Protein AF-A0A2V6R561-F1 (afdb_monomer_lite)

Radius of gyration: 13.4 Å; chains: 1; bounding box: 39×26×32 Å

Sequence (97 aa):
LRRFAAYVERHWGLRGRLPALRDSRRQPQISAARMWLCVFAVFVVRLRSFRALEQALRRLPGWRAWLGPGRLPSADTLGRALAGTALPALRALVLTR

Secondary structure (DSSP, 8-state):
-HHHHHHHHHHH-HHHHGGG---S-SS-SS-HHHHHHHHHHHHHTT-S-HHHHHHHHHH-HHHHHHH-SSPPPPHHHHHHHHHTS-HHHHHHHHH--

Structure (mmCIF, N/CA/C/O backbone):
data_AF-A0A2V6R561-F1
#
_entry.id   AF-A0A2V6R561-F1
#
loop_
_atom_site.group_PDB
_atom_site.id
_atom_site.type_symbol
_atom_site.label_atom_id
_atom_site.label_alt_id
_atom_site.label_comp_id
_atom_site.label_asym_id
_atom_site.label_entity_id
_atom_site.label_seq_id
_atom_site.pdbx_PDB_ins_code
_atom_site.Cartn_x
_atom_site.Cartn_y
_atom_site.Cartn_z
_atom_site.occupancy
_atom_site.B_iso_or_equiv
_atom_site.auth_seq_id
_atom_site.auth_comp_id
_atom_site.auth_asym_id
_atom_site.auth_atom_id
_atom_site.pdbx_PDB_model_num
ATOM 1 N N . LEU A 1 1 ? 5.924 -5.570 -10.964 1.00 72.56 1 LEU A N 1
ATOM 2 C CA . LEU A 1 1 ? 5.278 -4.374 -10.371 1.00 72.56 1 LEU A CA 1
ATOM 3 C C . LEU A 1 1 ? 5.152 -3.201 -11.347 1.00 72.56 1 LEU A C 1
ATOM 5 O O . LEU A 1 1 ? 4.030 -2.832 -11.635 1.00 72.56 1 LEU A O 1
ATOM 9 N N . ARG A 1 2 ? 6.243 -2.643 -11.904 1.00 75.81 2 ARG A N 1
ATOM 10 C CA . ARG A 1 2 ? 6.206 -1.399 -12.715 1.00 75.81 2 ARG A CA 1
ATOM 11 C C . ARG A 1 2 ? 5.224 -1.411 -13.901 1.00 75.81 2 ARG A C 1
ATOM 13 O O . ARG A 1 2 ? 4.492 -0.449 -14.080 1.00 75.81 2 ARG A O 1
ATOM 20 N N . ARG A 1 3 ? 5.185 -2.492 -14.691 1.00 82.44 3 ARG A N 1
ATOM 21 C CA . ARG A 1 3 ? 4.247 -2.621 -15.827 1.00 82.44 3 ARG A CA 1
ATOM 22 C C . ARG A 1 3 ? 2.789 -2.679 -15.369 1.00 82.44 3 ARG A C 1
ATOM 24 O O . ARG A 1 3 ? 1.950 -1.971 -15.902 1.00 82.44 3 ARG A O 1
ATOM 31 N N . PHE A 1 4 ? 2.513 -3.474 -14.339 1.00 80.44 4 PHE A N 1
ATOM 32 C CA . PHE A 1 4 ? 1.177 -3.585 -13.760 1.00 80.44 4 PHE A CA 1
ATOM 33 C C . PHE A 1 4 ? 0.720 -2.276 -13.102 1.00 80.44 4 PHE A C 1
ATOM 35 O O . PHE A 1 4 ? -0.401 -1.841 -13.301 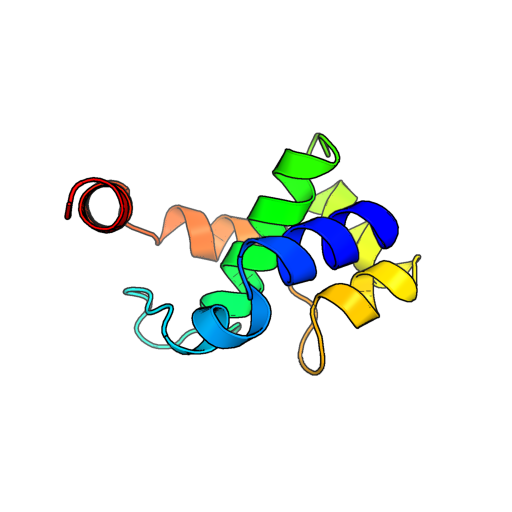1.00 80.44 4 PHE A O 1
ATOM 42 N N . ALA A 1 5 ? 1.614 -1.609 -12.380 1.00 77.62 5 ALA A N 1
ATOM 43 C CA . ALA A 1 5 ? 1.417 -0.275 -11.831 1.00 77.62 5 ALA A CA 1
ATOM 44 C C . ALA A 1 5 ? 0.995 0.738 -12.906 1.00 77.62 5 ALA A C 1
ATOM 46 O O . ALA A 1 5 ? 0.000 1.432 -12.736 1.00 77.62 5 ALA A O 1
ATOM 47 N N . ALA A 1 6 ? 1.723 0.780 -14.025 1.00 83.00 6 ALA A N 1
ATOM 48 C CA . ALA A 1 6 ? 1.393 1.644 -15.154 1.00 83.00 6 ALA A CA 1
ATOM 49 C C . ALA A 1 6 ? 0.053 1.268 -15.802 1.00 83.00 6 ALA A C 1
ATOM 51 O O . ALA A 1 6 ? -0.722 2.149 -16.153 1.00 83.00 6 ALA A O 1
ATOM 52 N N . TYR A 1 7 ? -0.240 -0.029 -15.924 1.00 85.00 7 TYR A N 1
ATOM 53 C CA . TYR A 1 7 ? -1.528 -0.516 -16.415 1.00 85.00 7 TYR A CA 1
ATOM 54 C C . TYR A 1 7 ? -2.682 -0.067 -15.512 1.00 85.00 7 TYR A C 1
ATOM 56 O O . TYR A 1 7 ? -3.667 0.487 -15.994 1.00 85.00 7 TYR A O 1
ATOM 64 N N . VAL A 1 8 ? -2.538 -0.244 -14.198 1.00 81.19 8 VAL A N 1
ATOM 65 C CA . VAL A 1 8 ? -3.575 0.134 -13.239 1.00 81.19 8 VAL A CA 1
ATOM 66 C C . VAL A 1 8 ? -3.784 1.645 -13.208 1.00 81.19 8 VAL A C 1
ATOM 68 O O . VAL A 1 8 ? -4.918 2.117 -13.175 1.00 81.19 8 VAL A O 1
ATOM 71 N N . GLU A 1 9 ? -2.698 2.410 -13.273 1.00 85.06 9 GLU A N 1
ATOM 72 C CA . GLU A 1 9 ? -2.786 3.862 -13.369 1.00 85.06 9 GLU A CA 1
ATOM 73 C C . GLU A 1 9 ? -3.494 4.294 -14.657 1.00 85.06 9 GLU A C 1
ATOM 75 O O . GLU A 1 9 ? -4.412 5.105 -14.603 1.00 85.06 9 GLU A O 1
ATOM 80 N N . ARG A 1 10 ? -3.143 3.691 -15.800 1.00 87.19 10 ARG A N 1
ATOM 81 C CA . ARG A 1 10 ? -3.744 4.006 -17.102 1.00 87.19 10 ARG A CA 1
ATOM 82 C C . ARG A 1 10 ? -5.247 3.738 -17.142 1.00 87.19 10 ARG A C 1
ATOM 84 O O . ARG A 1 10 ? -5.975 4.519 -17.741 1.00 87.19 10 ARG A O 1
ATOM 91 N N . HIS A 1 11 ? -5.701 2.631 -16.560 1.00 84.81 11 HIS A N 1
ATOM 92 C CA . HIS A 1 11 ? -7.099 2.209 -16.677 1.00 84.81 11 HIS A CA 1
ATOM 93 C C . HIS A 1 11 ? -8.007 2.729 -15.560 1.00 84.81 11 HIS A C 1
ATOM 95 O O . HIS A 1 11 ? -9.199 2.902 -15.794 1.00 84.81 11 HIS A O 1
ATOM 101 N N . TRP A 1 12 ? -7.474 2.994 -14.364 1.00 80.06 12 TRP A N 1
ATOM 102 C CA . TRP A 1 12 ? -8.296 3.380 -13.209 1.00 80.06 12 TRP A CA 1
ATOM 103 C C . TRP A 1 12 ? -7.887 4.698 -12.546 1.00 80.06 12 TRP A C 1
ATOM 105 O O . TRP A 1 12 ? -8.577 5.123 -11.617 1.00 80.06 12 TRP A O 1
ATOM 115 N N . GLY A 1 13 ? -6.798 5.347 -12.980 1.00 82.31 13 GLY A N 1
ATOM 116 C CA . GLY A 1 13 ? -6.310 6.590 -12.365 1.00 82.31 13 GLY A CA 1
ATOM 117 C C . GLY A 1 13 ? -6.061 6.425 -10.866 1.00 82.31 13 GLY A C 1
ATOM 118 O O . GLY A 1 13 ? -6.451 7.272 -10.058 1.00 82.31 13 GLY A O 1
ATOM 119 N N . LEU A 1 14 ? -5.524 5.261 -10.481 1.00 78.50 14 LEU A N 1
ATOM 120 C CA . LEU A 1 14 ? -5.508 4.793 -9.099 1.00 78.50 14 LEU A CA 1
ATOM 121 C C . LEU A 1 14 ? -4.865 5.818 -8.162 1.00 78.50 14 LEU A C 1
ATOM 123 O O . LEU A 1 14 ? -5.433 6.102 -7.107 1.00 78.50 14 LEU A O 1
ATOM 127 N N . ARG A 1 15 ? -3.727 6.415 -8.539 1.00 80.38 15 ARG A N 1
ATOM 128 C CA . ARG A 1 15 ? -3.025 7.394 -7.697 1.00 80.38 15 ARG A CA 1
ATOM 129 C C . ARG A 1 15 ? -3.866 8.614 -7.356 1.00 80.38 15 ARG A C 1
ATOM 131 O O . ARG A 1 15 ? -3.758 9.091 -6.231 1.00 80.38 15 ARG A O 1
ATOM 138 N N . GLY A 1 16 ? -4.722 9.076 -8.266 1.00 79.56 16 GLY A N 1
ATOM 139 C CA . GLY A 1 16 ? -5.631 10.196 -8.009 1.00 79.56 16 GLY A CA 1
ATOM 140 C C . GLY A 1 16 ? -6.722 9.873 -6.983 1.00 79.56 16 GLY A C 1
ATOM 141 O O . GLY A 1 16 ? -7.212 10.766 -6.301 1.00 79.56 16 GLY A O 1
ATOM 142 N N . ARG A 1 17 ? -7.073 8.591 -6.822 1.00 80.38 17 ARG A N 1
ATOM 143 C CA . ARG A 1 17 ? -8.131 8.132 -5.903 1.00 80.38 17 ARG A CA 1
ATOM 144 C C . ARG A 1 17 ? -7.617 7.793 -4.507 1.00 80.38 17 ARG A C 1
ATOM 146 O O . ARG A 1 17 ? -8.367 7.870 -3.538 1.00 80.38 17 ARG A O 1
ATOM 153 N N . LEU A 1 18 ? -6.338 7.441 -4.386 1.00 81.06 18 LEU A N 1
ATOM 154 C CA . LEU A 1 18 ? -5.727 7.057 -3.112 1.00 81.06 18 LEU A CA 1
ATOM 155 C C . LEU A 1 18 ? -5.864 8.108 -1.989 1.00 81.06 18 LEU A C 1
ATOM 157 O O . LEU A 1 18 ? -6.114 7.690 -0.861 1.00 81.06 18 LEU A O 1
ATOM 161 N N . PRO A 1 19 ? -5.737 9.431 -2.223 1.00 80.19 19 PRO A N 1
ATOM 162 C CA . PRO A 1 19 ? -5.878 10.433 -1.161 1.00 80.19 19 PRO A CA 1
ATOM 163 C C . PRO A 1 19 ? -7.268 10.470 -0.514 1.00 80.19 19 PRO A C 1
ATOM 165 O O . PRO A 1 19 ? -7.387 10.867 0.642 1.00 80.19 19 PRO A O 1
ATOM 168 N N . ALA A 1 20 ? -8.308 10.039 -1.234 1.00 78.25 20 ALA A N 1
ATOM 169 C CA . ALA A 1 20 ? -9.675 9.988 -0.721 1.00 78.25 20 ALA A CA 1
ATOM 170 C C . ALA A 1 20 ? -9.926 8.775 0.194 1.00 78.25 20 ALA A C 1
ATOM 172 O O . ALA A 1 20 ? -10.938 8.742 0.896 1.00 78.25 20 ALA A O 1
ATOM 173 N N . LEU A 1 21 ? -9.017 7.789 0.219 1.00 77.25 21 LEU A N 1
ATOM 174 C CA . LEU A 1 21 ? -9.133 6.642 1.116 1.00 77.25 21 LEU A CA 1
ATOM 175 C C . LEU A 1 21 ? -9.039 7.110 2.565 1.00 77.25 21 LEU A C 1
ATOM 177 O O . LEU A 1 21 ? -7.995 7.579 3.027 1.00 77.25 21 LEU A O 1
ATOM 181 N N . ARG A 1 22 ? -10.133 6.913 3.293 1.00 73.56 22 ARG A N 1
ATOM 182 C CA . ARG A 1 22 ? -10.178 7.064 4.742 1.00 73.56 22 ARG A CA 1
ATOM 183 C C . ARG A 1 22 ? -10.204 5.701 5.399 1.00 73.56 22 ARG A C 1
ATOM 185 O O . ARG A 1 22 ? -10.698 4.727 4.844 1.00 73.56 22 ARG A O 1
ATOM 192 N N . ASP A 1 23 ? -9.639 5.659 6.588 1.00 73.62 23 ASP A N 1
ATOM 193 C CA . ASP A 1 23 ? -9.621 4.483 7.434 1.00 73.62 23 ASP A CA 1
ATOM 194 C C . ASP A 1 23 ? -9.967 4.916 8.860 1.00 73.62 23 ASP A C 1
ATOM 196 O O . ASP A 1 23 ? -9.699 6.055 9.245 1.00 73.62 23 ASP A O 1
ATOM 200 N N . SER A 1 24 ? -10.595 4.031 9.631 1.00 73.62 24 SER A N 1
ATOM 201 C CA . SER A 1 24 ? -11.132 4.334 10.962 1.00 73.62 24 SER A CA 1
ATOM 202 C C . SER A 1 24 ? -10.062 4.481 12.051 1.00 73.62 24 SER A C 1
ATOM 204 O O . SER A 1 24 ? -10.388 4.801 13.195 1.00 73.62 24 SER A O 1
ATOM 206 N N . ARG A 1 25 ? -8.777 4.249 11.739 1.00 76.69 25 ARG A N 1
ATOM 207 C CA . ARG A 1 25 ? -7.674 4.433 12.692 1.00 76.69 25 ARG A CA 1
ATOM 208 C C . ARG A 1 25 ? -7.591 5.891 13.153 1.00 76.69 25 ARG A C 1
ATOM 210 O O . ARG A 1 25 ? -7.383 6.803 12.361 1.00 76.69 25 ARG A O 1
ATOM 217 N N . ARG A 1 26 ? -7.668 6.085 14.472 1.00 71.00 26 ARG A N 1
ATOM 218 C CA . ARG A 1 26 ? -7.715 7.402 15.131 1.00 71.00 26 ARG A CA 1
ATOM 219 C C . ARG A 1 26 ? -6.428 8.227 14.974 1.00 71.00 26 ARG A C 1
ATOM 221 O O . ARG A 1 26 ? -6.501 9.444 14.888 1.00 71.00 26 ARG A O 1
ATOM 228 N N . GLN A 1 27 ? -5.260 7.578 14.937 1.00 70.88 27 GLN A N 1
ATOM 229 C CA . GLN A 1 27 ? -3.945 8.216 14.741 1.00 70.88 27 GLN A CA 1
ATOM 230 C C . GLN A 1 27 ? -3.032 7.314 13.889 1.00 70.88 27 GLN A C 1
ATOM 232 O O . GLN A 1 27 ? -2.216 6.550 14.416 1.00 70.88 27 GLN A O 1
ATOM 237 N N . PRO A 1 28 ? -3.200 7.311 12.559 1.00 74.69 28 PRO A N 1
ATOM 238 C CA . PRO A 1 28 ? -2.476 6.388 11.700 1.00 74.69 28 PRO A CA 1
ATOM 239 C C . PRO A 1 28 ? -1.013 6.824 11.510 1.00 74.69 28 PRO A C 1
ATOM 241 O O . PRO A 1 28 ? -0.738 7.848 10.895 1.00 74.69 28 PRO A O 1
ATOM 244 N N . GLN A 1 29 ? -0.053 5.991 11.937 1.00 81.56 29 GLN A N 1
ATOM 245 C CA . GLN A 1 29 ? 1.384 6.200 11.646 1.00 81.56 29 GLN A CA 1
ATOM 246 C C . GLN A 1 29 ? 1.730 6.084 10.147 1.00 81.56 29 GLN A C 1
ATOM 248 O O . GLN A 1 29 ? 2.810 6.471 9.706 1.00 81.56 29 GLN A O 1
ATOM 253 N N . ILE A 1 30 ? 0.827 5.489 9.370 1.00 84.94 30 ILE A N 1
ATOM 254 C CA . ILE A 1 30 ? 0.904 5.295 7.923 1.00 84.94 30 ILE A CA 1
ATOM 255 C C . ILE A 1 30 ? -0.478 5.548 7.340 1.00 84.94 30 ILE A C 1
ATOM 257 O O . ILE A 1 30 ? -1.459 4.961 7.806 1.00 84.94 30 ILE A O 1
ATOM 261 N N . SER A 1 31 ? -0.536 6.377 6.298 1.00 85.56 31 SER A N 1
ATOM 262 C CA . SER A 1 31 ? -1.788 6.738 5.632 1.00 85.56 31 SER A CA 1
ATOM 263 C C . SER A 1 31 ? -2.564 5.509 5.145 1.00 85.56 31 SER A C 1
ATOM 265 O O . SER A 1 31 ? -1.983 4.467 4.821 1.00 85.56 31 SER A O 1
ATOM 267 N N . ALA A 1 32 ? -3.892 5.632 5.079 1.00 83.50 32 ALA A N 1
ATOM 268 C CA . ALA A 1 32 ? -4.777 4.594 4.549 1.00 83.50 32 ALA A CA 1
ATOM 269 C C . ALA A 1 32 ? -4.398 4.211 3.110 1.00 83.50 32 ALA A C 1
ATOM 271 O O . ALA A 1 32 ? -4.224 3.034 2.814 1.00 83.50 32 ALA A O 1
ATOM 272 N N . ALA A 1 33 ? -4.129 5.213 2.266 1.00 85.38 33 ALA A N 1
ATOM 273 C CA . ALA A 1 33 ? -3.581 5.049 0.921 1.00 85.38 33 ALA A CA 1
ATOM 274 C C . ALA A 1 33 ? -2.359 4.118 0.875 1.00 85.38 33 ALA A C 1
ATOM 276 O O . ALA A 1 33 ? -2.299 3.180 0.081 1.00 85.38 33 ALA A O 1
ATOM 277 N N . ARG A 1 34 ? -1.376 4.362 1.750 1.00 88.38 34 ARG A N 1
ATOM 278 C CA . ARG A 1 34 ? -0.140 3.577 1.792 1.00 88.38 34 ARG A CA 1
ATOM 279 C C . ARG A 1 34 ? -0.391 2.154 2.281 1.00 88.38 34 ARG A C 1
ATOM 281 O O . ARG A 1 34 ? 0.184 1.216 1.738 1.00 88.38 34 ARG A O 1
ATOM 288 N N . MET A 1 35 ? -1.244 1.997 3.291 1.00 87.31 35 MET A N 1
ATOM 289 C CA . MET A 1 35 ? -1.635 0.686 3.807 1.00 87.31 35 MET A CA 1
ATOM 290 C C . MET A 1 35 ? -2.328 -0.144 2.718 1.00 87.31 35 MET A C 1
ATOM 292 O O . MET A 1 35 ? -1.919 -1.277 2.463 1.00 87.31 35 MET A O 1
ATOM 296 N N . TRP A 1 36 ? -3.272 0.458 1.995 1.00 86.19 36 TRP A N 1
ATOM 297 C CA . TRP A 1 36 ? -3.955 -0.176 0.873 1.00 86.19 36 TRP A CA 1
ATOM 298 C C . TRP A 1 36 ? -2.977 -0.585 -0.235 1.00 86.19 36 TRP A C 1
ATOM 300 O O . TRP A 1 36 ? -2.997 -1.732 -0.672 1.00 86.19 36 TRP A O 1
ATOM 310 N N . LEU A 1 37 ? -2.051 0.298 -0.632 1.00 88.19 37 LEU A N 1
ATOM 311 C CA . LEU A 1 37 ? -1.028 -0.017 -1.638 1.00 88.19 37 LEU A CA 1
ATOM 312 C C . LEU A 1 37 ? -0.135 -1.201 -1.244 1.00 88.19 37 LEU A C 1
ATOM 314 O O . LEU A 1 37 ? 0.232 -1.999 -2.107 1.00 88.19 37 LEU A O 1
ATOM 318 N N . CYS A 1 38 ? 0.218 -1.322 0.037 1.00 89.62 38 CYS A N 1
ATOM 319 C CA . CYS A 1 38 ? 0.981 -2.458 0.552 1.00 89.62 38 CYS A CA 1
ATOM 320 C C . CYS A 1 38 ? 0.209 -3.773 0.400 1.00 89.62 38 CYS A C 1
ATOM 322 O O . CYS A 1 38 ? 0.749 -4.744 -0.131 1.00 89.62 38 CYS A O 1
ATOM 324 N N . VAL A 1 39 ? -1.056 -3.800 0.828 1.00 87.94 39 VAL A N 1
ATOM 325 C CA . VAL A 1 39 ? -1.919 -4.988 0.712 1.00 87.94 39 VAL A CA 1
ATOM 326 C C . VAL A 1 39 ? -2.159 -5.346 -0.748 1.00 87.94 39 VAL A C 1
ATOM 328 O O . VAL A 1 39 ? -2.025 -6.503 -1.141 1.00 87.94 39 VAL A O 1
ATOM 331 N N . PHE A 1 40 ? -2.440 -4.343 -1.573 1.00 86.62 40 PHE A N 1
ATOM 332 C CA . PHE A 1 40 ? -2.630 -4.514 -3.002 1.00 86.62 40 PHE A CA 1
ATOM 333 C C . PHE A 1 40 ? -1.387 -5.101 -3.672 1.00 86.62 40 PHE A C 1
ATOM 335 O O . PHE A 1 40 ? -1.491 -6.045 -4.451 1.00 86.62 40 PHE A O 1
ATOM 342 N N . ALA A 1 41 ? -0.194 -4.607 -3.329 1.00 87.00 41 ALA A N 1
ATOM 343 C CA . ALA A 1 41 ? 1.047 -5.161 -3.851 1.00 87.00 41 ALA A CA 1
ATOM 344 C C . ALA A 1 41 ? 1.228 -6.628 -3.435 1.00 87.00 41 ALA A C 1
ATOM 346 O O . ALA A 1 41 ? 1.530 -7.455 -4.291 1.00 87.00 41 ALA A O 1
ATOM 347 N N . VAL A 1 42 ? 0.987 -6.966 -2.161 1.00 89.12 42 VAL A N 1
ATOM 348 C CA . VAL A 1 42 ? 1.033 -8.354 -1.658 1.00 89.12 42 VAL A C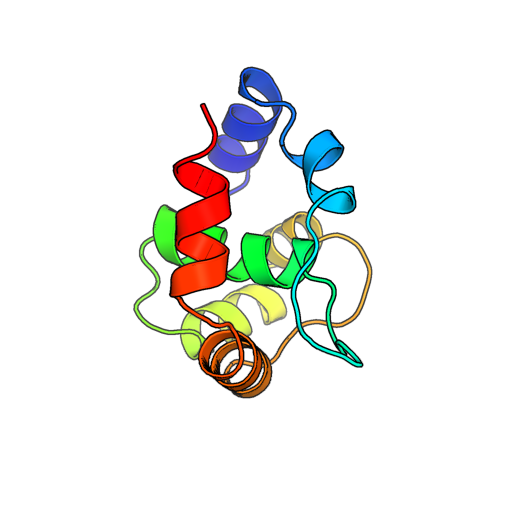A 1
ATOM 349 C C . VAL A 1 42 ? 0.102 -9.262 -2.459 1.00 89.12 42 VAL A C 1
ATOM 351 O O . VAL A 1 42 ? 0.527 -10.338 -2.874 1.00 89.12 42 VAL A O 1
ATOM 354 N N . PHE A 1 43 ? -1.122 -8.810 -2.734 1.00 86.62 43 PHE A N 1
ATOM 355 C CA . PHE A 1 43 ? -2.106 -9.554 -3.517 1.00 86.62 43 PHE A CA 1
ATOM 356 C C . PHE A 1 43 ? -1.667 -9.755 -4.976 1.00 86.62 43 PHE A C 1
ATOM 358 O O . PHE A 1 43 ? -1.609 -10.883 -5.463 1.00 86.62 43 PHE A O 1
ATOM 365 N N . VAL A 1 44 ? -1.295 -8.673 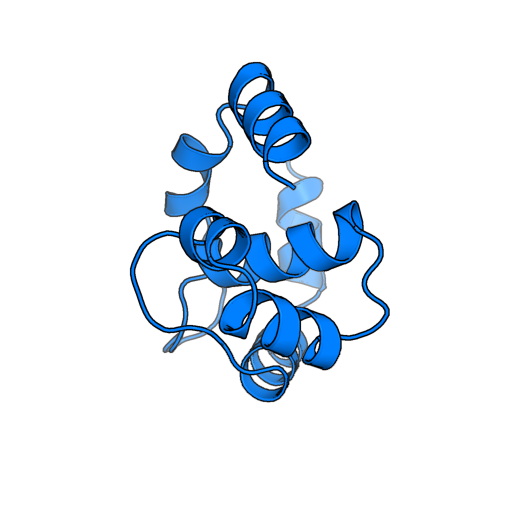-5.665 1.00 85.69 44 VAL A N 1
ATOM 366 C CA . VAL A 1 44 ? -0.980 -8.672 -7.104 1.00 85.69 44 VAL A CA 1
ATOM 367 C C . VAL A 1 44 ? 0.217 -9.551 -7.438 1.00 85.69 44 VAL A C 1
ATOM 369 O O . VAL A 1 44 ? 0.204 -10.261 -8.440 1.00 85.69 44 VAL A O 1
ATOM 372 N N . VAL A 1 45 ? 1.270 -9.501 -6.622 1.00 86.38 45 VAL A N 1
ATOM 373 C CA . VAL A 1 45 ? 2.468 -10.326 -6.845 1.00 86.38 45 VAL A CA 1
ATOM 374 C C . VAL A 1 45 ? 2.484 -11.598 -6.001 1.00 86.38 45 VAL A C 1
ATOM 376 O O . VAL A 1 45 ? 3.506 -12.278 -5.957 1.00 86.38 45 VAL A O 1
ATOM 379 N N . ARG A 1 46 ? 1.365 -11.925 -5.341 1.00 87.62 46 ARG A N 1
ATOM 380 C CA . ARG A 1 46 ? 1.189 -13.135 -4.524 1.00 87.62 46 ARG A CA 1
ATOM 381 C C . ARG A 1 46 ? 2.309 -13.346 -3.501 1.00 87.62 46 ARG A C 1
ATOM 383 O O . ARG A 1 46 ? 2.826 -14.452 -3.337 1.00 87.62 46 ARG A O 1
ATOM 390 N N . LEU A 1 47 ? 2.692 -12.283 -2.794 1.00 88.69 47 LEU A N 1
ATOM 391 C CA . LEU A 1 47 ? 3.627 -12.424 -1.680 1.00 88.69 47 LEU A CA 1
ATOM 392 C C . LEU A 1 47 ? 2.965 -13.226 -0.560 1.00 88.69 47 LEU A C 1
ATOM 394 O O . LEU A 1 47 ? 1.839 -12.947 -0.160 1.00 88.69 47 LEU A O 1
ATOM 398 N N . ARG A 1 48 ? 3.691 -14.205 -0.015 1.00 88.31 48 ARG A N 1
ATOM 399 C CA . ARG A 1 48 ? 3.157 -15.110 1.016 1.00 88.31 48 ARG A CA 1
ATOM 400 C C . ARG A 1 48 ? 3.074 -14.473 2.408 1.00 88.31 48 ARG A C 1
ATOM 402 O O . ARG A 1 48 ? 2.493 -15.070 3.305 1.00 88.31 48 AR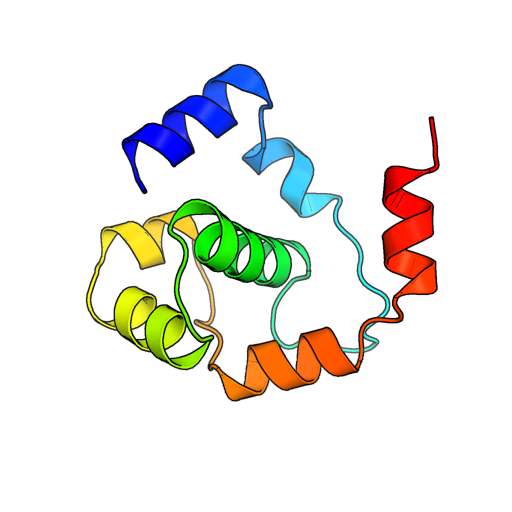G A O 1
ATOM 409 N N . SER A 1 49 ? 3.675 -13.298 2.622 1.00 89.56 49 SER A N 1
ATOM 410 C CA . SER A 1 49 ? 3.663 -12.622 3.925 1.00 89.56 49 SER A CA 1
ATOM 411 C C . SER A 1 49 ? 3.979 -11.126 3.838 1.00 89.56 49 SER A C 1
ATOM 413 O O . SER A 1 49 ? 4.622 -10.654 2.896 1.00 89.56 49 SER A O 1
ATOM 415 N N . PHE A 1 50 ? 3.612 -10.378 4.885 1.00 90.75 50 PHE A N 1
ATOM 416 C CA . PHE A 1 50 ? 4.030 -8.980 5.036 1.00 90.75 50 PHE A CA 1
ATOM 417 C C . PHE A 1 50 ? 5.534 -8.823 5.286 1.00 90.75 50 PHE A C 1
ATOM 419 O O . PHE A 1 50 ? 6.096 -7.794 4.922 1.00 90.75 50 PHE A O 1
ATOM 426 N N . ARG A 1 51 ? 6.219 -9.843 5.827 1.00 92.81 51 ARG A N 1
ATOM 427 C CA . ARG A 1 51 ? 7.691 -9.828 5.930 1.00 92.81 51 ARG A CA 1
ATOM 428 C C . ARG A 1 51 ? 8.345 -9.849 4.549 1.00 92.81 51 ARG A C 1
ATOM 430 O O . ARG A 1 51 ? 9.302 -9.114 4.323 1.00 92.81 51 ARG A O 1
ATOM 437 N N . ALA A 1 52 ? 7.807 -10.639 3.615 1.00 91.62 52 ALA A N 1
ATOM 438 C CA . ALA A 1 52 ? 8.295 -10.665 2.237 1.00 91.62 52 ALA A CA 1
ATOM 439 C C . ALA A 1 52 ? 8.097 -9.306 1.543 1.00 91.62 52 ALA A C 1
ATOM 441 O O . ALA A 1 52 ? 8.990 -8.836 0.839 1.00 91.62 52 ALA A O 1
ATOM 442 N N . LEU A 1 53 ? 6.965 -8.637 1.804 1.00 92.19 53 LEU A N 1
ATOM 443 C CA . LEU A 1 53 ? 6.745 -7.263 1.352 1.00 92.19 53 LEU A CA 1
ATOM 444 C C . LEU A 1 53 ? 7.784 -6.315 1.948 1.00 92.19 53 LEU A C 1
ATOM 446 O O . LEU A 1 53 ? 8.425 -5.588 1.199 1.00 92.19 53 LEU A O 1
ATOM 450 N N . GLU A 1 54 ? 7.977 -6.321 3.267 1.00 93.56 54 GLU A N 1
ATOM 451 C CA . GLU A 1 54 ? 8.937 -5.428 3.921 1.00 93.56 54 GLU A CA 1
ATOM 452 C C . GLU A 1 54 ? 10.348 -5.583 3.331 1.00 93.56 54 GLU A C 1
ATOM 454 O O . GLU A 1 54 ? 11.004 -4.589 3.009 1.00 93.56 54 GLU A O 1
ATOM 459 N N . GLN A 1 55 ? 10.798 -6.821 3.108 1.00 93.06 55 GLN A N 1
ATOM 460 C CA . GLN A 1 55 ? 12.078 -7.079 2.448 1.00 93.06 55 GLN A CA 1
ATOM 461 C C . GLN A 1 55 ? 12.114 -6.529 1.018 1.00 93.06 55 GLN A C 1
ATOM 463 O O . GLN A 1 55 ? 13.101 -5.896 0.642 1.00 93.06 55 GLN A O 1
ATOM 468 N N . ALA A 1 56 ? 11.048 -6.712 0.233 1.00 90.69 56 ALA A N 1
ATOM 469 C CA . ALA A 1 56 ? 10.955 -6.157 -1.115 1.00 90.69 56 ALA A CA 1
ATOM 470 C C . ALA A 1 56 ? 11.014 -4.619 -1.108 1.00 90.69 56 ALA A C 1
ATOM 472 O O . ALA A 1 56 ? 11.739 -4.035 -1.910 1.00 90.69 56 ALA A O 1
ATOM 473 N N . LEU A 1 57 ? 10.326 -3.958 -0.170 1.00 90.50 57 LEU A N 1
ATOM 474 C CA . LEU A 1 57 ? 10.345 -2.497 -0.023 1.00 90.50 57 LEU A CA 1
ATOM 475 C C . LEU A 1 57 ? 11.733 -1.953 0.333 1.00 90.50 57 LEU A C 1
ATOM 477 O O . LEU A 1 57 ? 12.093 -0.859 -0.102 1.00 90.50 57 LEU A O 1
ATOM 481 N N . ARG A 1 58 ? 12.505 -2.705 1.127 1.00 89.81 58 ARG A N 1
ATOM 482 C CA . ARG A 1 58 ? 13.869 -2.333 1.526 1.00 89.81 58 ARG A CA 1
ATOM 483 C C . ARG A 1 58 ? 14.893 -2.596 0.423 1.00 89.81 58 ARG A C 1
ATOM 485 O O . ARG A 1 58 ? 15.794 -1.786 0.242 1.00 89.81 58 ARG A O 1
ATOM 492 N N . ARG A 1 59 ? 14.769 -3.717 -0.294 1.00 89.44 59 ARG A N 1
ATOM 493 C CA . ARG A 1 59 ? 15.773 -4.185 -1.267 1.00 89.44 59 ARG A CA 1
ATOM 494 C C . ARG A 1 59 ? 15.550 -3.658 -2.682 1.00 89.44 59 ARG A C 1
ATOM 496 O O . ARG A 1 59 ? 16.509 -3.536 -3.434 1.00 89.44 59 ARG A O 1
ATOM 503 N N . LEU A 1 60 ? 14.305 -3.371 -3.067 1.00 87.69 60 LEU A N 1
ATOM 504 C CA . LEU A 1 60 ? 13.959 -3.036 -4.447 1.00 87.69 60 LEU A CA 1
ATOM 505 C C . LEU A 1 60 ? 13.531 -1.563 -4.558 1.00 87.69 60 LEU A C 1
ATOM 507 O O . LEU A 1 60 ? 12.426 -1.207 -4.135 1.00 87.69 60 LEU A O 1
ATOM 511 N N . PRO A 1 61 ? 14.330 -0.689 -5.197 1.00 84.19 61 PRO A N 1
ATOM 512 C CA . PRO A 1 61 ? 14.022 0.742 -5.270 1.00 84.19 61 PRO A CA 1
ATOM 513 C C . PRO A 1 61 ? 12.701 1.028 -5.998 1.00 84.19 61 PRO A C 1
ATOM 515 O O . PRO A 1 61 ? 11.950 1.915 -5.597 1.00 84.19 61 PRO A O 1
ATOM 518 N N . GLY A 1 62 ? 12.346 0.224 -7.008 1.00 85.12 62 GLY A N 1
ATOM 519 C CA . GLY A 1 62 ? 11.078 0.365 -7.732 1.00 85.12 62 GLY A CA 1
ATOM 520 C C . GLY A 1 62 ? 9.832 0.115 -6.873 1.00 85.12 62 GLY A C 1
ATOM 521 O O . GLY A 1 62 ? 8.777 0.686 -7.135 1.00 85.12 62 GLY A O 1
ATOM 522 N N . TRP A 1 63 ? 9.947 -0.702 -5.825 1.00 85.69 63 TRP A N 1
ATOM 523 C CA . TRP A 1 63 ? 8.856 -0.965 -4.888 1.00 85.69 63 TRP A CA 1
ATOM 524 C C . TRP A 1 63 ? 8.658 0.177 -3.896 1.00 85.69 63 TRP A C 1
ATOM 526 O O . TRP A 1 63 ? 7.529 0.566 -3.598 1.00 85.69 63 TRP A O 1
ATOM 536 N N . ARG A 1 64 ? 9.758 0.768 -3.429 1.00 86.94 64 ARG A N 1
ATOM 537 C CA . ARG A 1 64 ? 9.707 1.982 -2.616 1.00 86.94 64 ARG A CA 1
ATOM 538 C C . ARG A 1 64 ? 9.152 3.163 -3.416 1.00 86.94 64 ARG A C 1
ATOM 540 O O . ARG A 1 64 ? 8.286 3.871 -2.916 1.00 86.94 64 ARG A O 1
ATOM 547 N N . ALA A 1 65 ? 9.574 3.323 -4.672 1.00 85.56 65 ALA A N 1
ATOM 548 C CA . ALA A 1 65 ? 9.041 4.345 -5.575 1.00 85.56 65 ALA A CA 1
ATOM 549 C C . ALA A 1 65 ? 7.539 4.160 -5.862 1.00 85.56 65 ALA A C 1
ATOM 551 O O . ALA A 1 65 ? 6.805 5.138 -5.994 1.00 85.56 65 ALA A O 1
ATOM 552 N N . TRP A 1 66 ? 7.060 2.912 -5.919 1.00 83.44 66 TRP A N 1
ATOM 553 C CA . TRP A 1 66 ? 5.636 2.610 -6.071 1.00 83.44 66 TRP A CA 1
ATOM 554 C C . TRP A 1 66 ? 4.792 3.150 -4.908 1.00 83.44 66 TRP A C 1
ATOM 556 O O . TRP A 1 66 ? 3.758 3.766 -5.159 1.00 83.44 66 TRP A O 1
ATOM 566 N N . LEU A 1 67 ? 5.262 2.994 -3.664 1.00 84.50 67 LEU A N 1
ATOM 567 C CA . LEU A 1 67 ? 4.592 3.520 -2.465 1.00 84.50 67 LEU A CA 1
ATOM 568 C C . LEU A 1 67 ? 4.640 5.049 -2.335 1.00 84.50 67 LEU A C 1
ATOM 570 O O . LEU A 1 67 ? 3.934 5.600 -1.491 1.00 84.50 67 LEU A O 1
ATOM 574 N N . GLY A 1 68 ? 5.483 5.728 -3.113 1.00 84.62 68 GLY A N 1
ATOM 575 C CA . GLY A 1 68 ? 5.695 7.168 -3.001 1.00 84.62 68 GLY A CA 1
ATOM 576 C C . GLY A 1 68 ? 6.491 7.583 -1.750 1.00 84.62 68 GLY A C 1
ATOM 577 O O . GLY A 1 68 ? 7.054 6.734 -1.051 1.00 84.62 68 GLY A O 1
ATOM 578 N N . PRO A 1 69 ? 6.572 8.893 -1.455 1.00 83.25 69 PRO A N 1
ATOM 579 C CA . PRO A 1 69 ? 7.365 9.437 -0.349 1.00 83.25 69 PRO A CA 1
ATOM 580 C C . PRO A 1 69 ? 6.755 9.140 1.029 1.00 83.25 69 PRO A C 1
ATOM 582 O O . PRO A 1 69 ? 5.540 8.999 1.174 1.00 83.25 69 PRO A O 1
ATOM 585 N N . GLY A 1 70 ? 7.598 8.992 2.054 1.00 84.00 70 GLY A N 1
ATOM 586 C CA . GLY A 1 70 ? 7.206 8.779 3.456 1.00 84.00 70 GLY A CA 1
ATOM 587 C C . GLY A 1 70 ? 7.670 7.448 4.062 1.00 84.00 70 GLY A C 1
ATOM 588 O O . GLY A 1 70 ? 8.431 6.696 3.453 1.00 84.00 70 GLY A O 1
ATOM 589 N N . ARG A 1 71 ? 7.235 7.179 5.300 1.00 85.75 71 ARG A N 1
ATOM 590 C CA . ARG A 1 71 ? 7.738 6.064 6.118 1.00 85.75 71 ARG A CA 1
ATOM 591 C C . ARG A 1 71 ? 7.376 4.703 5.517 1.00 85.75 71 ARG A C 1
ATOM 593 O O . ARG A 1 71 ? 6.213 4.442 5.206 1.00 85.75 71 ARG A O 1
ATOM 600 N N . LEU A 1 72 ? 8.373 3.823 5.405 1.00 87.50 72 LEU A N 1
ATOM 601 C CA . LEU A 1 72 ? 8.152 2.425 5.044 1.00 87.50 72 LEU A CA 1
ATOM 602 C C . LEU A 1 72 ? 7.502 1.685 6.219 1.00 87.50 72 LEU A C 1
ATOM 604 O O . LEU A 1 72 ? 8.030 1.742 7.333 1.00 87.50 72 LEU A O 1
ATOM 608 N N . PRO A 1 73 ? 6.376 0.995 5.997 1.00 88.12 73 PRO A N 1
ATOM 609 C CA . PRO A 1 73 ? 5.760 0.213 7.050 1.00 88.12 73 PRO A CA 1
ATOM 610 C C . PRO A 1 73 ? 6.541 -1.078 7.295 1.00 88.12 73 PRO A C 1
ATOM 612 O O . PRO A 1 73 ? 6.999 -1.720 6.349 1.00 88.12 73 PRO A O 1
ATOM 615 N N . SER A 1 74 ? 6.648 -1.474 8.564 1.00 89.25 74 SER A N 1
ATOM 616 C CA . SER A 1 74 ? 7.075 -2.830 8.909 1.00 89.25 74 SER A CA 1
ATOM 617 C C . SER A 1 74 ? 5.930 -3.831 8.745 1.00 89.25 74 SER A C 1
ATOM 619 O O . SER A 1 74 ? 4.754 -3.449 8.731 1.00 89.25 74 SER A O 1
ATOM 621 N N . ALA A 1 75 ? 6.265 -5.117 8.678 1.00 88.81 75 ALA A N 1
ATOM 622 C CA . ALA A 1 75 ? 5.296 -6.206 8.659 1.00 88.81 75 ALA A CA 1
ATOM 623 C C . ALA A 1 75 ? 4.342 -6.138 9.863 1.00 88.81 75 ALA A C 1
ATOM 625 O O . ALA A 1 75 ? 3.129 -6.226 9.686 1.00 88.81 75 ALA A O 1
ATOM 626 N N . ASP A 1 76 ? 4.872 -5.887 11.062 1.00 88.06 76 ASP A N 1
ATOM 627 C CA . ASP A 1 76 ? 4.079 -5.695 12.280 1.00 88.06 76 ASP A CA 1
ATOM 628 C C . ASP A 1 76 ? 3.179 -4.459 12.207 1.00 88.06 76 ASP A C 1
ATOM 630 O O . ASP A 1 76 ? 2.028 -4.502 12.640 1.00 88.06 76 ASP A O 1
ATOM 634 N N . THR A 1 77 ? 3.666 -3.362 11.615 1.00 87.25 77 THR A N 1
ATOM 635 C CA . THR A 1 77 ? 2.856 -2.149 11.424 1.00 87.25 77 THR A CA 1
ATOM 636 C C . THR A 1 77 ? 1.655 -2.441 10.525 1.00 87.25 77 THR A C 1
ATOM 638 O O . THR A 1 77 ? 0.545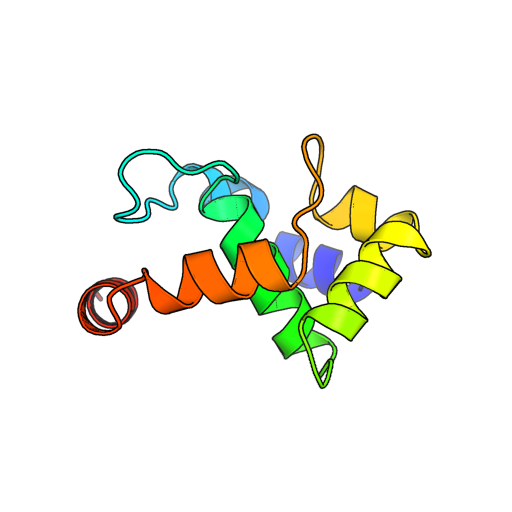 -2.005 10.828 1.00 87.25 77 THR A O 1
ATOM 641 N N . LEU A 1 78 ? 1.858 -3.197 9.439 1.00 87.12 78 LEU A N 1
ATOM 642 C CA . LEU A 1 78 ? 0.783 -3.615 8.535 1.00 87.12 78 LEU A CA 1
ATOM 643 C C . LEU A 1 78 ? -0.185 -4.579 9.216 1.00 87.12 78 LEU A C 1
ATOM 645 O O . LEU A 1 78 ? -1.391 -4.367 9.139 1.00 87.12 78 LEU A O 1
ATOM 649 N N . GLY A 1 79 ? 0.334 -5.590 9.916 1.00 85.31 79 GLY A N 1
ATOM 650 C CA . GLY A 1 79 ? -0.479 -6.559 10.647 1.00 85.31 79 GLY A CA 1
ATOM 651 C C . GLY A 1 79 ? -1.369 -5.885 11.689 1.00 85.31 79 GLY A C 1
ATOM 652 O O . GLY A 1 79 ? -2.578 -6.090 11.688 1.00 85.31 79 GLY A O 1
ATOM 653 N N . ARG A 1 80 ? -0.799 -4.999 12.515 1.00 83.44 80 ARG A N 1
ATOM 654 C CA . ARG A 1 80 ? -1.550 -4.235 13.521 1.00 83.44 80 ARG A CA 1
ATOM 655 C C . ARG A 1 80 ? -2.577 -3.299 12.889 1.00 83.44 80 ARG A C 1
ATOM 657 O O . ARG A 1 80 ? -3.698 -3.210 13.378 1.00 83.44 80 ARG A O 1
ATOM 664 N N . ALA A 1 81 ? -2.204 -2.599 11.816 1.00 80.31 81 ALA A N 1
ATOM 665 C CA . ALA A 1 81 ? -3.121 -1.704 11.118 1.00 80.31 81 ALA A CA 1
ATOM 666 C C . ALA A 1 81 ? -4.334 -2.462 10.567 1.00 80.31 81 ALA A C 1
ATOM 668 O O . ALA A 1 81 ? -5.459 -2.021 10.775 1.00 80.31 81 ALA A O 1
ATOM 669 N N . LEU A 1 82 ? -4.106 -3.609 9.924 1.00 78.38 82 LEU A N 1
ATOM 670 C CA . LEU A 1 82 ? -5.163 -4.442 9.354 1.00 78.38 82 LEU A CA 1
ATOM 671 C C . LEU A 1 82 ? -6.023 -5.112 10.421 1.00 78.38 82 LEU A C 1
ATOM 673 O O . LEU A 1 82 ? -7.239 -5.123 10.284 1.00 78.38 82 LEU A O 1
ATOM 677 N N . ALA A 1 83 ? -5.420 -5.602 11.506 1.00 78.12 83 ALA A N 1
ATOM 678 C CA . ALA A 1 83 ? -6.159 -6.173 12.631 1.00 78.12 83 ALA A CA 1
ATOM 679 C C . ALA A 1 83 ? -7.087 -5.146 13.305 1.00 78.12 83 ALA A C 1
ATOM 681 O O . ALA A 1 83 ? -8.163 -5.499 13.772 1.00 78.12 83 ALA A O 1
ATOM 682 N N . GLY A 1 84 ? -6.693 -3.869 13.326 1.00 69.06 84 GLY A N 1
ATOM 683 C CA . GLY A 1 84 ? -7.531 -2.772 13.817 1.00 69.06 84 GLY A CA 1
ATOM 684 C C . GLY A 1 84 ? -8.544 -2.239 12.798 1.00 69.06 84 GLY A C 1
ATOM 685 O O . GLY A 1 84 ? -9.299 -1.325 13.125 1.00 69.06 84 GLY A O 1
ATOM 686 N N . THR A 1 85 ? -8.554 -2.759 11.566 1.00 66.25 85 THR A N 1
ATOM 687 C CA . THR A 1 85 ? -9.497 -2.332 10.527 1.00 66.25 85 THR A CA 1
ATOM 688 C C . THR A 1 85 ? -10.755 -3.194 10.612 1.00 66.25 85 THR A C 1
ATOM 690 O O . THR A 1 85 ? -10.710 -4.400 10.375 1.00 66.25 85 THR A O 1
ATOM 693 N N . ALA A 1 86 ? -11.897 -2.593 10.950 1.00 64.75 86 ALA A N 1
ATOM 694 C CA . ALA A 1 86 ? -13.151 -3.329 11.055 1.00 64.75 86 ALA A CA 1
ATOM 695 C C . ALA A 1 86 ? -13.596 -3.831 9.667 1.00 64.75 86 ALA A C 1
ATOM 697 O O . ALA A 1 86 ? -13.956 -3.042 8.792 1.00 64.75 86 ALA A O 1
ATOM 698 N N . LEU A 1 87 ? -13.611 -5.154 9.475 1.00 64.50 87 LEU A N 1
ATOM 699 C CA . LEU A 1 87 ? -14.064 -5.815 8.242 1.00 64.50 87 LEU A CA 1
ATOM 700 C C . LEU A 1 87 ? -15.436 -5.314 7.724 1.00 64.50 87 LEU A C 1
ATOM 702 O O . LEU A 1 87 ? -15.576 -5.144 6.511 1.00 64.50 87 LEU A O 1
ATOM 706 N N . PRO A 1 88 ? -16.433 -5.022 8.590 1.00 65.12 88 PRO A N 1
ATOM 707 C CA . PRO A 1 88 ? -17.708 -4.444 8.160 1.00 65.12 88 PRO A CA 1
ATOM 708 C C . PRO A 1 88 ? -17.565 -3.086 7.457 1.00 65.12 88 PRO A C 1
ATOM 710 O O . PRO A 1 88 ? -18.227 -2.849 6.448 1.00 65.12 88 PRO A O 1
ATOM 713 N N . ALA A 1 89 ? -16.656 -2.226 7.928 1.00 60.66 89 ALA A N 1
ATOM 714 C CA . ALA A 1 89 ? -16.411 -0.913 7.329 1.00 60.66 89 ALA A CA 1
ATOM 715 C C . ALA A 1 89 ? -15.759 -1.028 5.941 1.00 60.66 89 ALA A C 1
ATOM 717 O O . ALA A 1 89 ? -16.099 -0.280 5.027 1.00 60.66 89 ALA A O 1
ATOM 718 N N . LEU A 1 90 ? -14.873 -2.014 5.750 1.00 61.31 90 LEU A N 1
ATOM 719 C CA . LEU A 1 90 ? -14.284 -2.310 4.438 1.00 61.31 90 LEU A CA 1
ATOM 720 C C . LEU A 1 90 ? -15.313 -2.875 3.452 1.00 61.31 90 LEU A C 1
ATOM 722 O O . LEU A 1 90 ? -15.278 -2.538 2.272 1.00 61.31 90 LEU A O 1
ATOM 726 N N . ARG A 1 91 ? -16.245 -3.714 3.922 1.00 63.56 91 ARG A N 1
ATOM 727 C CA . ARG A 1 91 ? -17.336 -4.251 3.092 1.00 63.56 91 ARG A CA 1
ATOM 728 C C . ARG A 1 91 ? -18.273 -3.153 2.596 1.00 63.56 91 ARG A C 1
ATOM 730 O O . ARG A 1 91 ? -18.659 -3.184 1.431 1.00 63.56 91 ARG A O 1
ATOM 737 N N . ALA A 1 92 ? -18.594 -2.180 3.447 1.00 63.28 92 ALA A N 1
ATOM 738 C CA . ALA A 1 92 ? -19.455 -1.059 3.081 1.00 63.28 92 ALA A CA 1
ATOM 739 C C . ALA A 1 92 ? -18.897 -0.258 1.890 1.00 63.28 92 ALA A C 1
ATOM 741 O O . ALA A 1 92 ? -19.663 0.104 1.009 1.00 63.28 92 ALA A O 1
ATOM 742 N N . LEU A 1 93 ? -17.571 -0.082 1.799 1.00 55.50 93 LEU A N 1
ATOM 743 C CA . LEU A 1 93 ? -16.908 0.641 0.700 1.00 55.50 93 LEU A CA 1
ATOM 744 C C . LEU A 1 93 ? -17.021 -0.032 -0.679 1.00 55.50 93 LEU A C 1
ATOM 746 O O . LEU A 1 93 ? -16.830 0.637 -1.690 1.00 55.50 93 LEU A O 1
ATOM 750 N N . VAL A 1 94 ? -17.270 -1.344 -0.736 1.00 59.38 94 VAL A N 1
ATOM 751 C CA . VAL A 1 94 ? -17.402 -2.104 -1.998 1.00 59.38 94 VAL A CA 1
ATOM 752 C C . VAL A 1 94 ? -18.875 -2.323 -2.366 1.00 59.38 94 VAL A C 1
ATOM 754 O O . VAL A 1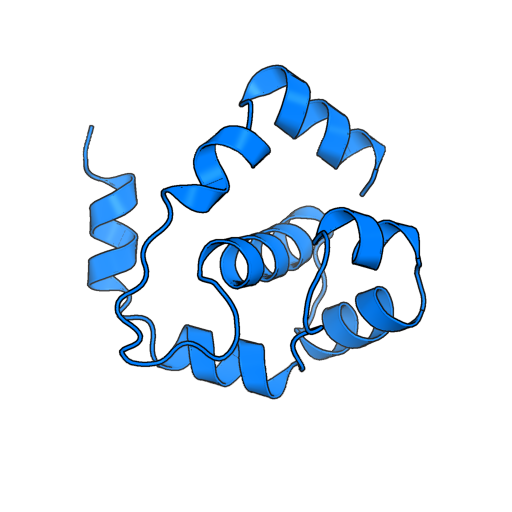 94 ? -19.193 -2.594 -3.522 1.00 59.38 94 VAL A O 1
ATOM 757 N N . LEU A 1 95 ? -19.771 -2.218 -1.382 1.00 58.38 95 LEU A N 1
ATOM 758 C CA . LEU A 1 95 ? -21.208 -2.449 -1.537 1.00 58.38 95 LEU A CA 1
ATOM 759 C C . LEU A 1 95 ? -22.002 -1.177 -1.849 1.00 58.38 95 LEU A C 1
ATOM 761 O O . LEU A 1 95 ? -23.136 -1.292 -2.307 1.00 58.38 95 LEU A O 1
ATOM 765 N N . THR A 1 96 ? -21.428 0.013 -1.665 1.00 48.22 96 THR A N 1
ATOM 766 C CA . THR A 1 96 ? -21.979 1.250 -2.230 1.00 48.22 96 THR A CA 1
ATOM 767 C C . THR A 1 96 ? -21.762 1.268 -3.744 1.00 48.22 96 THR A C 1
ATOM 769 O O . THR A 1 96 ? -20.741 1.741 -4.244 1.00 48.22 96 THR A O 1
ATOM 772 N N . ARG A 1 97 ? -22.727 0.685 -4.462 1.00 45.50 97 ARG A N 1
ATOM 773 C CA . ARG A 1 97 ? -23.040 1.049 -5.847 1.00 45.50 97 ARG A CA 1
ATOM 774 C C . ARG A 1 97 ? -23.906 2.297 -5.867 1.00 45.50 97 ARG A C 1
ATOM 776 O O . ARG A 1 97 ? -24.763 2.409 -4.963 1.00 45.50 97 ARG A O 1
#

Foldseek 3Di:
DVVVLVVCCVPPVLVVCLVVDDFPDPDQPDGSSLLVQLVVVCVVVVPVAQQSSLVCCVPPVVSVVSSPDDDDDHRVSSVVRVVPGPPVVVVVVVPPD

pLDDT: mean 80.76, std 10.0, range [45.5, 93.56]